Protein AF-A0A358PK19-F1 (afdb_monomer_lite)

Foldseek 3Di:
DVVQVVVQVVCVVVPHHDDDDDFDDDPPDCPGRLNVVLQVLPDPDDDDDDDDDPDPQCCLCQPCPRVNVSVNQDCVVQVQLVVLNVQCVPDPDDVSNVVSVVSNVVSCVVVVSDDDDDDDDDDDDDDPQKPPQPDADPPCSCVPVVRIDGDD

Radius of gyration: 19.86 Å; chains: 1; bounding box: 40×45×53 Å

pLDDT: mean 88.22, std 8.41, range [59.69, 97.88]

Sequence (152 aa):
SEAAGMIAEQLAAIGITVNVVTAAHSYGSADSEYMTALAAGDWDLALCGFNLAQSNDLEPYLGVNGKNNFGHYNAGLYSGVSAALNKMNAAADEESLRNAAYELQTAFADELPFIVLYFRLNSVVYSAKLQEIGTMREPALLRNIKNWYFIK

Structure (mmCIF, N/CA/C/O backbone):
data_AF-A0A358PK19-F1
#
_entry.id   AF-A0A358PK19-F1
#
loop_
_atom_site.group_PDB
_atom_site.id
_atom_site.type_symbol
_atom_site.label_atom_id
_atom_site.label_alt_id
_atom_site.label_comp_id
_atom_site.label_asym_id
_atom_site.label_entity_id
_atom_site.label_seq_id
_atom_site.pdbx_PDB_ins_code
_atom_site.Cartn_x
_atom_site.Cartn_y
_atom_site.Cartn_z
_atom_site.occupancy
_atom_site.B_iso_or_equiv
_atom_site.auth_seq_id
_atom_site.auth_comp_id
_atom_site.auth_asym_id
_atom_site.auth_atom_id
_atom_site.pdbx_PDB_model_num
ATOM 1 N N . SER A 1 1 ? -2.753 -17.007 4.997 1.00 62.28 1 SER A N 1
ATOM 2 C CA . SER A 1 1 ? -3.386 -17.663 6.157 1.00 62.28 1 SER A CA 1
ATOM 3 C C . SER A 1 1 ? -2.458 -17.692 7.365 1.00 62.28 1 SER A C 1
ATOM 5 O O . SER A 1 1 ? -2.942 -17.449 8.454 1.00 62.28 1 SER A O 1
ATOM 7 N N . GLU A 1 2 ? -1.145 -17.883 7.200 1.00 83.75 2 GLU A N 1
ATOM 8 C CA . GLU A 1 2 ? -0.179 -17.886 8.318 1.00 83.75 2 GLU A CA 1
ATOM 9 C C . GLU A 1 2 ? 0.011 -16.511 8.993 1.00 83.75 2 GLU A C 1
ATOM 11 O O . GLU A 1 2 ? -0.190 -16.385 10.196 1.00 83.75 2 GLU A O 1
ATOM 16 N N . ALA A 1 3 ? 0.280 -15.448 8.222 1.00 89.81 3 ALA A N 1
ATOM 17 C CA . ALA A 1 3 ? 0.484 -14.103 8.782 1.00 89.81 3 ALA A CA 1
ATOM 18 C C . ALA A 1 3 ? -0.731 -13.564 9.566 1.00 89.81 3 ALA A C 1
ATOM 20 O O . ALA A 1 3 ? -0.561 -12.922 10.596 1.00 89.81 3 ALA A O 1
ATOM 21 N N . ALA A 1 4 ? -1.956 -13.849 9.103 1.00 93.38 4 ALA A N 1
ATOM 22 C CA . ALA A 1 4 ? -3.182 -13.453 9.804 1.00 93.38 4 ALA A CA 1
ATOM 23 C C . ALA A 1 4 ? -3.306 -14.139 11.173 1.00 93.38 4 ALA A C 1
ATOM 25 O O . ALA A 1 4 ? -3.691 -13.494 12.143 1.00 93.38 4 ALA A O 1
ATOM 26 N N . GLY A 1 5 ? -2.937 -15.424 11.256 1.00 94.69 5 GLY A N 1
ATOM 27 C CA . GLY A 1 5 ? -2.905 -16.167 12.515 1.00 94.69 5 GLY A CA 1
ATOM 28 C C . GLY A 1 5 ? -1.880 -15.596 13.494 1.00 94.69 5 GLY A C 1
ATOM 29 O O . GLY A 1 5 ? -2.225 -15.313 14.634 1.00 94.69 5 GLY A O 1
ATOM 30 N N . MET A 1 6 ? -0.657 -15.318 13.028 1.00 95.25 6 MET A N 1
ATOM 31 C CA . MET A 1 6 ? 0.385 -14.709 13.868 1.00 95.25 6 MET A CA 1
ATOM 32 C C . MET A 1 6 ? -0.030 -13.336 14.416 1.00 95.25 6 MET A C 1
ATOM 34 O O . MET A 1 6 ? 0.202 -13.037 15.584 1.00 95.25 6 MET A O 1
ATOM 38 N N . ILE A 1 7 ? -0.659 -12.499 13.585 1.00 95.75 7 ILE A N 1
ATOM 39 C CA . ILE A 1 7 ? -1.169 -11.190 14.017 1.00 95.75 7 ILE A CA 1
ATOM 40 C C . ILE A 1 7 ? -2.283 -11.366 15.056 1.00 95.75 7 ILE A C 1
ATOM 42 O O . ILE A 1 7 ? -2.279 -10.674 16.071 1.00 95.75 7 ILE A O 1
ATOM 46 N N . ALA A 1 8 ? -3.205 -12.310 14.844 1.00 96.62 8 ALA A N 1
ATOM 47 C CA . ALA A 1 8 ? -4.266 -12.608 15.802 1.00 96.62 8 ALA A CA 1
ATOM 48 C C . ALA A 1 8 ? -3.710 -13.064 17.163 1.00 96.62 8 ALA A C 1
ATOM 50 O O . ALA A 1 8 ? -4.183 -12.599 18.196 1.00 96.62 8 ALA A O 1
ATOM 51 N N . GLU A 1 9 ? -2.674 -13.907 17.181 1.00 96.56 9 GLU A N 1
ATOM 52 C CA . GLU A 1 9 ? -1.998 -14.338 18.414 1.00 96.56 9 GLU A CA 1
ATOM 53 C C . GLU A 1 9 ? -1.327 -13.170 19.153 1.00 96.56 9 GLU A C 1
ATOM 55 O O . GLU A 1 9 ? -1.461 -13.042 20.371 1.00 96.56 9 GLU A O 1
ATOM 60 N N . GLN A 1 10 ? -0.640 -12.286 18.425 1.00 96.62 10 GLN A N 1
ATOM 61 C CA . GLN A 1 10 ? 0.005 -11.104 19.005 1.00 96.62 10 GLN A CA 1
ATOM 62 C C . GLN A 1 10 ? -1.014 -10.116 19.584 1.00 96.62 10 GLN A C 1
ATOM 64 O O . GLN A 1 10 ? -0.802 -9.575 20.669 1.00 96.62 10 GLN A O 1
ATOM 69 N N . LEU A 1 11 ? -2.135 -9.905 18.892 1.00 97.19 11 LEU A N 1
ATOM 70 C CA . LEU A 1 11 ? -3.233 -9.065 19.372 1.00 97.19 11 LEU A CA 1
ATOM 71 C C . LEU A 1 11 ? -3.925 -9.692 20.592 1.00 97.19 11 LEU A C 1
ATOM 73 O O . LEU A 1 11 ? -4.204 -8.996 21.571 1.00 97.19 11 LEU A O 1
ATOM 77 N N . ALA A 1 12 ? -4.108 -11.013 20.602 1.00 97.50 12 ALA A N 1
ATOM 78 C CA . ALA A 1 12 ? -4.659 -11.726 21.751 1.00 97.50 12 ALA A CA 1
ATOM 79 C C . ALA A 1 12 ? -3.775 -11.581 23.000 1.00 97.50 12 ALA A C 1
ATOM 81 O O . ALA A 1 12 ? -4.298 -11.409 24.101 1.00 97.50 12 ALA A O 1
ATOM 82 N N . ALA A 1 13 ? -2.446 -11.563 22.840 1.00 97.81 13 ALA A N 1
ATOM 83 C CA . ALA A 1 13 ? -1.504 -11.370 23.944 1.00 97.81 13 ALA A CA 1
ATOM 84 C C . ALA A 1 13 ? -1.646 -10.006 24.6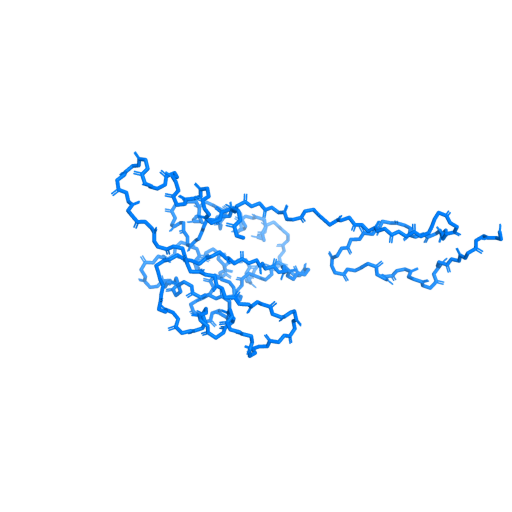50 1.00 97.81 13 ALA A C 1
ATOM 86 O O . ALA A 1 13 ? -1.260 -9.882 25.812 1.00 97.81 13 ALA A O 1
ATOM 87 N N . ILE A 1 14 ? -2.226 -9.004 23.981 1.00 97.69 14 ILE A N 1
ATOM 88 C CA . ILE A 1 14 ? -2.533 -7.683 24.555 1.00 97.69 14 ILE A CA 1
ATOM 89 C C . ILE A 1 14 ? -4.030 -7.490 24.852 1.00 97.69 14 ILE A C 1
ATOM 91 O O . ILE A 1 14 ? -4.467 -6.378 25.138 1.00 97.69 14 ILE A O 1
ATOM 95 N N . GLY A 1 15 ? -4.820 -8.568 24.816 1.00 97.62 15 GLY A N 1
ATOM 96 C CA . GLY A 1 15 ? -6.238 -8.562 25.182 1.00 97.62 15 GLY A CA 1
ATOM 97 C C . GLY A 1 15 ? -7.210 -8.231 24.046 1.00 97.62 15 GLY A C 1
ATOM 98 O O . GLY A 1 15 ? -8.389 -8.009 24.315 1.00 97.62 15 GLY A O 1
ATOM 99 N N . ILE A 1 16 ? -6.760 -8.215 22.789 1.00 97.88 16 ILE A N 1
ATOM 100 C CA . ILE A 1 16 ? -7.613 -7.974 21.618 1.00 97.88 16 ILE A CA 1
ATOM 101 C C . ILE A 1 16 ? -7.979 -9.317 20.979 1.00 97.88 16 ILE A C 1
ATOM 103 O O . ILE A 1 16 ? -7.122 -10.039 20.479 1.00 97.88 16 ILE A O 1
ATOM 107 N N . THR A 1 17 ? -9.268 -9.660 20.984 1.00 96.38 17 THR A N 1
ATOM 108 C CA . THR A 1 17 ? -9.757 -10.894 20.349 1.00 96.38 17 THR A CA 1
ATOM 109 C C . THR A 1 17 ? -9.968 -10.666 18.856 1.00 96.38 17 THR A C 1
ATOM 111 O O . THR A 1 17 ? -10.675 -9.739 18.474 1.00 96.38 17 THR A O 1
ATOM 114 N N . VAL A 1 18 ? -9.392 -11.529 18.017 1.00 96.31 18 VAL A N 1
ATOM 115 C CA . VAL A 1 18 ? -9.472 -11.427 16.553 1.00 96.31 18 VAL A CA 1
ATOM 116 C C . VAL A 1 18 ? -10.126 -12.678 15.980 1.00 96.31 18 VAL A C 1
ATOM 118 O O . VAL A 1 18 ? -9.694 -13.795 16.262 1.00 96.31 18 VAL A O 1
ATOM 121 N N . ASN A 1 19 ? -11.142 -12.493 15.137 1.00 95.56 19 ASN A N 1
ATOM 122 C CA . ASN A 1 19 ? -11.723 -13.565 14.334 1.00 95.56 19 ASN A CA 1
ATOM 123 C C . ASN A 1 19 ? -11.108 -13.548 12.928 1.00 95.56 19 ASN A C 1
ATOM 125 O O . ASN A 1 19 ? -11.302 -12.596 12.175 1.00 95.56 19 ASN A O 1
ATOM 129 N N . VAL A 1 20 ? -10.364 -14.594 12.567 1.00 95.25 20 VAL A N 1
ATOM 130 C CA . VAL A 1 20 ? -9.712 -14.678 11.254 1.00 95.25 20 VAL A CA 1
ATOM 131 C C . VAL A 1 20 ? -10.672 -15.282 10.235 1.00 95.25 20 VAL A C 1
ATOM 133 O O . VAL A 1 20 ? -11.015 -16.459 10.315 1.00 95.25 20 VAL A O 1
ATOM 136 N N . VAL A 1 21 ? -11.044 -14.489 9.231 1.00 94.19 21 VAL A N 1
ATOM 137 C CA . VAL A 1 21 ? -11.830 -14.938 8.077 1.00 94.19 21 VAL A CA 1
ATOM 138 C C . VAL A 1 21 ? -10.915 -15.065 6.862 1.00 94.19 21 VAL A C 1
ATOM 140 O O . VAL A 1 21 ? -10.111 -14.178 6.572 1.00 94.19 21 VAL A O 1
ATOM 143 N N . THR A 1 22 ? -11.020 -16.181 6.144 1.00 93.00 22 THR A N 1
ATOM 144 C CA . THR A 1 22 ? -10.314 -16.402 4.879 1.00 93.00 22 THR A CA 1
ATOM 145 C C . THR A 1 22 ? -11.311 -16.418 3.727 1.00 93.00 22 THR A C 1
ATOM 147 O O . THR A 1 22 ? -12.391 -16.986 3.838 1.00 93.00 22 THR A O 1
ATOM 150 N N . ALA A 1 23 ? -10.935 -15.796 2.613 1.00 91.50 23 ALA A N 1
ATOM 151 C CA . ALA A 1 23 ? -11.727 -15.759 1.388 1.00 91.50 23 ALA A CA 1
ATOM 152 C C . ALA A 1 23 ? -10.828 -16.093 0.197 1.00 91.50 23 ALA A C 1
ATOM 154 O O . ALA A 1 23 ? -9.641 -15.736 0.191 1.00 91.50 23 ALA A O 1
ATOM 155 N N . ALA A 1 24 ? -11.362 -16.792 -0.804 1.00 89.25 24 ALA A N 1
ATOM 156 C CA . ALA A 1 24 ? -10.579 -17.156 -1.974 1.00 89.25 24 ALA A CA 1
ATOM 157 C C . ALA A 1 24 ? -10.240 -15.912 -2.812 1.00 89.25 24 ALA A C 1
ATOM 159 O O . ALA A 1 24 ? -11.104 -15.095 -3.136 1.00 89.25 24 ALA A O 1
ATOM 160 N N . HIS A 1 25 ? -8.971 -15.786 -3.206 1.00 84.88 25 HIS A N 1
ATOM 161 C CA . HIS A 1 25 ? -8.528 -14.753 -4.137 1.00 84.88 25 HIS A CA 1
ATOM 162 C C . HIS A 1 25 ? -8.115 -15.382 -5.467 1.00 84.88 25 HIS A C 1
ATOM 164 O O . HIS A 1 25 ? -7.306 -16.309 -5.500 1.00 84.88 25 HIS A O 1
ATOM 170 N N . SER A 1 26 ? -8.655 -14.854 -6.564 1.00 81.94 26 SER A N 1
ATOM 171 C CA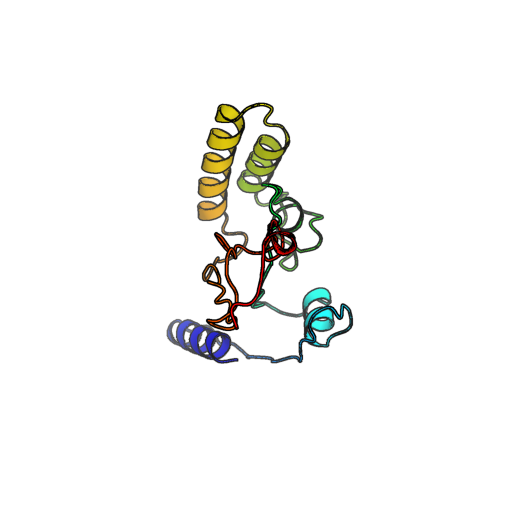 . SER A 1 26 ? -8.261 -15.223 -7.924 1.00 81.94 26 SER A CA 1
ATOM 172 C C . SER A 1 26 ? -7.567 -14.039 -8.580 1.00 81.94 26 SER A C 1
ATOM 174 O O . SER A 1 26 ? -8.155 -12.965 -8.711 1.00 81.94 26 SER A O 1
ATOM 176 N N . TYR A 1 27 ? -6.316 -14.241 -8.998 1.00 70.38 27 TYR A N 1
ATOM 177 C CA . TYR A 1 27 ? -5.519 -13.198 -9.639 1.00 70.38 27 TYR A CA 1
ATOM 178 C C . TYR A 1 27 ? -6.234 -12.641 -10.876 1.00 70.38 27 TYR A C 1
ATOM 180 O O . TYR A 1 27 ? -6.655 -13.394 -11.750 1.00 70.38 27 TYR A O 1
ATOM 188 N N . GLY A 1 28 ? -6.355 -11.314 -10.949 1.00 69.25 28 GLY A N 1
ATOM 189 C CA . GLY A 1 28 ? -6.982 -10.620 -12.078 1.00 69.25 28 GLY A CA 1
ATOM 190 C C . GLY A 1 28 ? -8.514 -10.672 -12.114 1.00 69.25 28 GLY A C 1
ATOM 191 O O . GLY A 1 28 ? -9.094 -10.121 -13.044 1.00 69.25 28 GLY A O 1
ATOM 192 N N . SER A 1 29 ? -9.172 -11.284 -11.122 1.00 75.69 29 SER A N 1
ATOM 193 C CA . SER A 1 29 ? -10.633 -11.295 -11.018 1.00 75.69 29 SER A CA 1
ATOM 194 C C . SER A 1 29 ? -11.120 -10.297 -9.968 1.00 75.69 29 SER A C 1
ATOM 196 O O . SER A 1 29 ? -10.890 -10.475 -8.766 1.00 75.69 29 SER A O 1
ATOM 198 N N . ALA A 1 30 ? -11.820 -9.258 -10.430 1.00 73.31 30 ALA A N 1
ATOM 199 C CA . ALA A 1 30 ? -12.494 -8.290 -9.564 1.00 73.31 30 ALA A CA 1
ATOM 200 C C . ALA A 1 30 ? -13.636 -8.927 -8.748 1.00 73.31 30 ALA A C 1
ATOM 202 O O . ALA A 1 30 ? -13.961 -8.429 -7.676 1.00 73.31 30 ALA A O 1
ATOM 203 N N . ASP A 1 31 ? -14.161 -10.066 -9.207 1.00 81.94 31 ASP A N 1
ATOM 204 C CA . ASP A 1 31 ? -15.303 -10.766 -8.609 1.00 81.94 31 ASP A CA 1
ATOM 205 C C . ASP A 1 31 ? -14.878 -11.952 -7.722 1.00 81.94 31 ASP A C 1
ATOM 207 O O . ASP A 1 31 ? -15.665 -12.858 -7.452 1.00 81.94 31 ASP A O 1
ATOM 211 N N . SER A 1 32 ? -13.608 -12.010 -7.298 1.00 90.69 32 SER A N 1
ATOM 212 C CA . SER A 1 32 ? -13.188 -13.023 -6.319 1.00 90.69 32 SER A CA 1
ATOM 213 C C . SER A 1 32 ? -13.782 -12.738 -4.938 1.00 90.69 32 SER A C 1
ATOM 215 O O . SER A 1 32 ? -13.901 -11.577 -4.554 1.00 90.69 32 SER A O 1
ATOM 217 N N . GLU A 1 33 ? -14.082 -13.788 -4.166 1.00 92.06 33 GLU A N 1
ATOM 218 C CA . GLU A 1 33 ? -14.669 -13.681 -2.818 1.00 92.06 33 GLU A CA 1
ATOM 219 C C . GLU A 1 33 ? -13.912 -12.685 -1.932 1.00 92.06 33 GLU A C 1
ATOM 221 O O . GLU A 1 33 ? -14.518 -11.859 -1.253 1.00 92.06 33 GLU A O 1
ATOM 226 N N . TYR A 1 34 ? -12.576 -12.723 -1.987 1.00 92.62 34 TYR A N 1
ATOM 227 C CA . TYR A 1 34 ? -11.720 -11.781 -1.274 1.00 92.62 34 TYR A CA 1
ATOM 228 C C . TYR A 1 34 ? -11.945 -10.327 -1.709 1.00 92.62 34 TYR A C 1
ATOM 230 O O . TYR A 1 34 ? -12.071 -9.456 -0.855 1.00 92.62 34 TYR A O 1
ATOM 238 N N . MET A 1 35 ? -12.009 -10.052 -3.016 1.00 92.19 35 MET A N 1
ATOM 239 C CA . MET A 1 35 ? -12.214 -8.687 -3.516 1.00 92.19 35 MET A CA 1
ATOM 240 C C . MET A 1 35 ? -13.621 -8.176 -3.195 1.00 92.19 35 MET A C 1
ATOM 242 O O . MET A 1 35 ? -13.771 -7.009 -2.839 1.00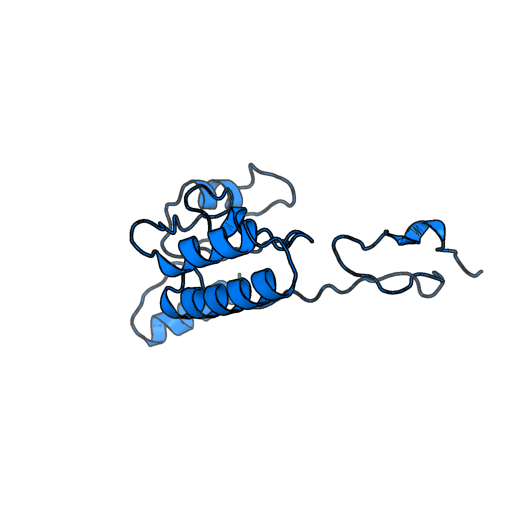 92.19 35 MET A O 1
ATOM 246 N N . THR A 1 36 ? -14.634 -9.045 -3.251 1.00 92.19 36 THR A N 1
ATOM 247 C CA . THR A 1 36 ? -16.003 -8.718 -2.834 1.00 92.19 36 THR A CA 1
ATOM 248 C C . THR A 1 36 ? -16.070 -8.382 -1.344 1.00 92.19 36 THR A C 1
ATOM 250 O O . THR A 1 36 ? -16.633 -7.352 -0.985 1.00 92.19 36 THR A O 1
ATOM 253 N N . ALA A 1 37 ? -15.461 -9.199 -0.476 1.00 93.00 37 ALA A N 1
ATOM 254 C CA . ALA A 1 37 ? -15.417 -8.943 0.965 1.00 93.00 37 ALA A CA 1
ATOM 255 C C . ALA A 1 37 ? -14.636 -7.663 1.302 1.00 93.00 37 ALA A C 1
ATOM 257 O O . ALA A 1 37 ? -15.069 -6.865 2.132 1.00 93.00 37 ALA A O 1
ATOM 258 N N . LEU A 1 38 ? -13.512 -7.433 0.616 1.00 93.06 38 LEU A N 1
ATOM 259 C CA . LEU A 1 38 ? -12.701 -6.233 0.789 1.00 93.06 38 LEU A CA 1
ATOM 260 C C . LEU A 1 38 ? -13.488 -4.967 0.421 1.00 93.06 38 LEU A C 1
ATOM 262 O O . LEU A 1 38 ? -13.486 -4.015 1.194 1.00 93.06 38 LEU A O 1
ATOM 266 N N . ALA A 1 39 ? -14.195 -4.981 -0.714 1.00 90.44 39 ALA A N 1
ATOM 267 C CA . ALA A 1 39 ? -15.017 -3.863 -1.176 1.00 90.44 39 ALA A CA 1
ATOM 268 C C . ALA A 1 39 ? -16.271 -3.622 -0.319 1.00 90.44 39 ALA A C 1
ATOM 270 O O . ALA A 1 39 ? -16.749 -2.493 -0.256 1.00 90.44 39 ALA A O 1
ATOM 271 N N . ALA A 1 40 ? -16.807 -4.662 0.328 1.00 92.19 40 ALA A N 1
ATOM 272 C CA . ALA A 1 40 ? -17.956 -4.535 1.221 1.00 92.19 40 ALA A CA 1
ATOM 273 C C . ALA A 1 40 ? -17.627 -3.763 2.511 1.00 92.19 40 ALA A C 1
ATOM 275 O O . ALA A 1 40 ? -18.517 -3.128 3.070 1.00 92.19 40 ALA A O 1
ATOM 276 N N . GLY A 1 41 ? -16.371 -3.811 2.973 1.00 92.19 41 GLY A N 1
ATOM 277 C CA . GLY A 1 41 ? -15.916 -3.051 4.144 1.00 92.19 41 GLY A CA 1
ATOM 278 C C . GLY A 1 41 ? -16.403 -3.583 5.498 1.00 92.19 41 GLY A C 1
ATOM 279 O O . GLY A 1 41 ? -16.229 -2.906 6.505 1.00 92.19 41 GLY A O 1
ATOM 280 N N . ASP A 1 42 ? -17.013 -4.772 5.546 1.00 93.69 42 ASP A N 1
ATOM 281 C CA . ASP A 1 42 ? -17.507 -5.400 6.784 1.00 93.69 42 ASP A CA 1
ATOM 282 C C . ASP A 1 42 ? -16.374 -6.139 7.526 1.00 93.69 42 ASP A C 1
ATOM 284 O O . ASP A 1 42 ? -16.354 -7.367 7.634 1.00 93.69 42 ASP A O 1
ATOM 288 N N . TRP A 1 43 ? -15.347 -5.387 7.930 1.00 94.44 43 TRP A N 1
ATOM 289 C CA . TRP A 1 43 ? -14.153 -5.883 8.616 1.00 94.44 43 TRP A CA 1
ATOM 290 C C . TRP A 1 43 ? -13.445 -4.760 9.386 1.00 94.44 43 TRP A C 1
ATOM 292 O O . TRP A 1 43 ? -13.468 -3.604 8.976 1.00 94.44 43 TRP A O 1
ATOM 302 N N . ASP A 1 44 ? -12.745 -5.113 10.469 1.00 94.06 44 ASP A N 1
ATOM 303 C CA . ASP A 1 44 ? -11.906 -4.164 11.223 1.00 94.06 44 ASP A CA 1
ATOM 304 C C . ASP A 1 44 ? -10.460 -4.118 10.702 1.00 94.06 44 ASP A C 1
ATOM 306 O O . ASP A 1 44 ? -9.808 -3.076 10.710 1.00 94.06 44 ASP A O 1
ATOM 310 N N . LEU A 1 45 ? -9.942 -5.264 10.238 1.00 94.06 45 LEU A N 1
ATOM 311 C CA . LEU A 1 45 ? -8.591 -5.410 9.695 1.00 94.06 45 LEU A CA 1
ATOM 312 C C . LEU A 1 45 ? -8.605 -6.228 8.401 1.00 94.06 45 LEU A C 1
ATOM 314 O O . LEU A 1 45 ? -9.155 -7.328 8.356 1.00 94.06 45 LEU A O 1
ATOM 318 N N . ALA A 1 46 ? -7.903 -5.735 7.379 1.00 94.50 46 ALA A N 1
ATOM 319 C CA . ALA A 1 46 ? -7.686 -6.448 6.125 1.00 94.50 46 ALA A CA 1
ATOM 320 C C . ALA A 1 46 ? -6.192 -6.558 5.800 1.00 94.50 46 ALA A C 1
ATOM 322 O O . ALA A 1 46 ? -5.457 -5.570 5.784 1.00 94.50 46 ALA A O 1
ATOM 323 N N . LEU A 1 47 ? -5.739 -7.772 5.476 1.00 93.44 47 LEU A N 1
ATOM 324 C CA . LEU A 1 47 ? -4.408 -7.981 4.911 1.00 93.44 47 LEU A CA 1
ATOM 325 C C . LEU A 1 47 ? -4.465 -7.798 3.399 1.00 93.44 47 LEU A C 1
ATOM 327 O O . LEU A 1 47 ? -5.015 -8.644 2.694 1.00 93.44 47 LEU A O 1
ATOM 331 N N . CYS A 1 48 ? -3.861 -6.715 2.917 1.00 91.19 48 CYS A N 1
ATOM 332 C CA . CYS A 1 48 ? -3.827 -6.353 1.504 1.00 91.19 48 CYS A CA 1
ATOM 333 C C . CYS A 1 48 ? -2.406 -6.435 0.937 1.00 91.19 48 CYS A C 1
ATOM 335 O O . CYS A 1 48 ? -1.416 -6.210 1.635 1.00 91.19 48 CYS A O 1
ATOM 337 N N . GLY A 1 49 ? -2.301 -6.751 -0.353 1.00 89.00 49 GLY A N 1
ATOM 338 C CA . GLY A 1 49 ? -1.050 -6.697 -1.102 1.00 89.00 49 GLY A CA 1
ATOM 339 C C . GLY A 1 49 ? -1.240 -5.879 -2.369 1.00 89.00 49 GLY A C 1
ATOM 340 O O . GLY A 1 49 ? -2.181 -6.121 -3.120 1.00 89.00 49 GLY A O 1
ATOM 341 N N . PHE A 1 50 ? -0.332 -4.939 -2.621 1.00 86.50 50 PHE A N 1
ATOM 342 C CA . PHE A 1 50 ? -0.426 -4.031 -3.757 1.00 86.50 50 PHE A CA 1
ATOM 343 C C . PHE A 1 50 ? 0.815 -4.110 -4.636 1.00 86.50 50 PHE A C 1
ATOM 345 O O . PHE A 1 50 ? 1.942 -4.122 -4.144 1.00 86.50 50 PHE A O 1
ATOM 352 N N . ASN A 1 51 ? 0.594 -4.096 -5.949 1.00 83.62 51 ASN A N 1
ATOM 353 C CA . ASN A 1 51 ? 1.641 -3.768 -6.905 1.00 83.62 51 ASN A CA 1
ATOM 354 C C . ASN A 1 51 ? 1.642 -2.253 -7.084 1.00 83.62 51 ASN A C 1
ATOM 356 O O . ASN A 1 51 ? 0.655 -1.693 -7.564 1.00 83.62 51 ASN A O 1
ATOM 360 N N . LEU A 1 52 ? 2.728 -1.604 -6.669 1.00 84.19 52 LEU A N 1
ATOM 361 C CA . LEU A 1 52 ? 2.902 -0.169 -6.857 1.00 84.19 52 LEU A CA 1
ATOM 362 C C . LEU A 1 52 ? 3.248 0.135 -8.316 1.00 84.19 52 LEU A C 1
ATOM 364 O O . LEU A 1 52 ? 3.960 -0.630 -8.976 1.00 84.19 52 LEU A O 1
ATOM 368 N N . ALA A 1 53 ? 2.736 1.257 -8.815 1.00 80.94 53 ALA A N 1
ATOM 369 C CA . ALA A 1 53 ? 3.102 1.751 -10.132 1.00 80.94 53 ALA A CA 1
ATOM 370 C C . ALA A 1 53 ? 4.589 2.144 -10.174 1.00 80.94 53 ALA A C 1
ATOM 372 O O . ALA A 1 53 ? 5.226 2.381 -9.150 1.00 80.94 53 ALA A O 1
ATOM 373 N N . GLN A 1 54 ? 5.156 2.223 -11.382 1.00 77.50 54 GLN A N 1
ATOM 374 C CA . GLN A 1 54 ? 6.502 2.778 -11.556 1.00 77.50 54 GLN A CA 1
ATOM 375 C C . GLN A 1 54 ? 6.526 4.300 -11.327 1.00 77.50 54 GLN A C 1
ATOM 377 O O . GLN A 1 54 ? 7.582 4.856 -11.029 1.00 77.50 54 GLN A O 1
ATOM 382 N N . SER A 1 55 ? 5.381 4.971 -11.484 1.00 81.88 55 SER A N 1
ATOM 383 C CA . SER A 1 55 ? 5.211 6.363 -11.079 1.00 81.88 55 SER A CA 1
ATOM 384 C C . SER A 1 55 ? 5.242 6.481 -9.555 1.00 81.88 55 SER A C 1
ATOM 386 O O . SER A 1 55 ? 4.785 5.589 -8.847 1.00 81.88 55 SER A O 1
ATOM 388 N N . ASN A 1 56 ? 5.704 7.626 -9.051 1.00 82.50 56 ASN A N 1
ATOM 389 C CA . ASN A 1 56 ? 5.603 7.974 -7.627 1.00 82.50 56 ASN A CA 1
ATOM 390 C C . ASN A 1 56 ? 4.178 8.420 -7.230 1.00 82.50 56 ASN A C 1
ATOM 392 O O . ASN A 1 56 ? 4.012 9.153 -6.262 1.00 82.50 56 ASN A O 1
ATOM 396 N N . ASP A 1 57 ? 3.164 8.019 -8.001 1.00 87.50 57 ASP A N 1
ATOM 397 C CA . ASP A 1 57 ? 1.770 8.373 -7.754 1.00 87.50 57 ASP A CA 1
ATOM 398 C C . ASP A 1 57 ? 1.179 7.424 -6.707 1.00 87.50 57 ASP A C 1
ATOM 400 O O . ASP A 1 57 ? 0.996 6.226 -6.953 1.00 87.50 57 ASP A O 1
ATOM 404 N N . LEU A 1 58 ? 0.914 7.976 -5.526 1.00 91.12 58 LEU A N 1
ATOM 405 C CA . LEU A 1 58 ? 0.356 7.262 -4.380 1.00 91.12 58 LEU A CA 1
ATOM 406 C C . LEU A 1 58 ? -1.120 7.614 -4.127 1.00 91.12 58 LEU A C 1
ATOM 408 O O . LEU A 1 58 ? -1.729 7.044 -3.217 1.00 91.12 58 LEU A O 1
ATOM 412 N N . GLU A 1 59 ? -1.721 8.475 -4.957 1.00 90.44 59 GLU A N 1
ATOM 413 C CA . GLU A 1 59 ? -3.131 8.878 -4.874 1.00 90.44 59 GLU A CA 1
ATOM 414 C C . GLU A 1 59 ? -4.099 7.688 -4.813 1.00 90.44 59 GLU A C 1
ATOM 416 O O . GLU A 1 59 ? -5.011 7.711 -3.983 1.00 90.44 59 GLU A O 1
ATOM 421 N N . PRO A 1 60 ? -3.905 6.590 -5.578 1.00 92.00 60 PRO A N 1
ATOM 422 C CA . PRO A 1 60 ? -4.809 5.448 -5.508 1.00 92.00 60 PRO A CA 1
ATOM 423 C C . PRO A 1 60 ? -4.936 4.817 -4.118 1.00 92.00 60 PRO A C 1
ATOM 425 O O . PRO A 1 60 ? -5.937 4.150 -3.874 1.00 92.00 60 PRO A O 1
ATOM 428 N N . TYR A 1 61 ? -3.936 4.977 -3.248 1.00 90.88 61 TYR A N 1
ATOM 429 C CA . TYR A 1 61 ? -3.857 4.319 -1.941 1.00 90.88 61 TYR A CA 1
ATOM 430 C C . TYR A 1 61 ? -4.117 5.279 -0.779 1.00 90.88 61 TYR A C 1
ATOM 432 O O . TYR A 1 61 ? -4.703 4.870 0.217 1.00 90.88 61 TYR A O 1
ATOM 440 N N . LEU A 1 62 ? -3.657 6.528 -0.900 1.00 89.81 62 LEU A N 1
ATOM 441 C CA . LEU A 1 62 ? -3.677 7.520 0.181 1.00 89.81 62 LEU A CA 1
ATOM 442 C C . LEU A 1 62 ? -4.708 8.634 -0.033 1.00 89.81 62 LEU A C 1
ATOM 444 O O . LEU A 1 62 ? -5.052 9.333 0.918 1.00 89.81 62 LEU A O 1
ATOM 448 N N . GLY A 1 63 ? -5.210 8.802 -1.258 1.00 88.44 63 GLY A N 1
ATOM 449 C CA . GLY A 1 63 ? -6.260 9.766 -1.558 1.00 88.44 63 GLY A CA 1
ATOM 450 C C . GLY A 1 63 ? -7.603 9.346 -0.957 1.00 88.44 63 GLY A C 1
ATOM 451 O O . GLY A 1 63 ? -7.944 8.161 -0.912 1.00 88.44 63 GLY A O 1
ATOM 452 N N . VAL A 1 64 ? -8.421 10.324 -0.555 1.00 84.69 64 VAL A N 1
ATOM 453 C CA . VAL A 1 64 ? -9.770 10.085 0.008 1.00 84.69 64 VAL A CA 1
ATOM 454 C C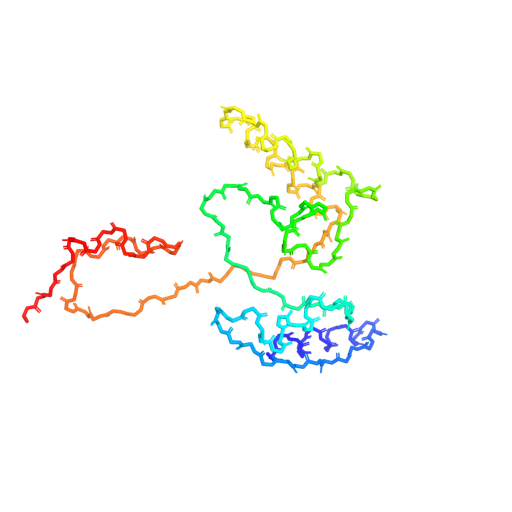 . VAL A 1 64 ? -10.640 9.258 -0.936 1.00 84.69 64 VAL A C 1
ATOM 456 O O . VAL A 1 64 ? -11.355 8.363 -0.502 1.00 84.69 64 VAL A O 1
ATOM 459 N N . ASN A 1 65 ? -10.536 9.533 -2.237 1.00 86.31 65 ASN A N 1
ATOM 460 C CA . ASN A 1 65 ? -11.252 8.814 -3.291 1.00 86.31 65 ASN A CA 1
ATOM 461 C C . ASN A 1 65 ? -10.346 7.809 -4.023 1.00 86.31 65 ASN A C 1
ATOM 463 O O . ASN A 1 65 ? -10.625 7.418 -5.158 1.00 86.31 65 ASN A O 1
ATOM 467 N N . GLY A 1 66 ? -9.227 7.426 -3.404 1.00 90.00 66 GLY A N 1
ATOM 468 C CA . GLY A 1 66 ? -8.295 6.456 -3.951 1.00 90.00 66 GLY A CA 1
ATOM 469 C C . GLY A 1 66 ? -8.969 5.096 -4.113 1.00 90.00 66 GLY A C 1
ATOM 470 O O . GLY A 1 66 ? -9.527 4.546 -3.169 1.00 90.00 66 GLY A O 1
ATOM 471 N N . LYS A 1 67 ? -8.898 4.517 -5.315 1.00 91.00 67 LYS A N 1
ATOM 472 C CA . LYS A 1 67 ? -9.541 3.225 -5.633 1.00 91.00 67 LYS A CA 1
ATOM 473 C C . LYS A 1 67 ? -9.066 2.037 -4.779 1.00 91.00 67 LYS A C 1
ATOM 475 O O . LYS A 1 67 ? -9.730 1.010 -4.764 1.00 91.00 67 LYS A O 1
ATOM 480 N N . ASN A 1 68 ? -7.904 2.158 -4.135 1.00 91.38 68 ASN A N 1
ATOM 481 C CA . ASN A 1 68 ? -7.312 1.156 -3.250 1.00 91.38 68 ASN A CA 1
ATOM 482 C C . ASN A 1 68 ? -7.334 1.599 -1.773 1.00 91.38 68 ASN A C 1
ATOM 484 O O . ASN A 1 68 ? -6.726 0.932 -0.936 1.00 91.38 68 ASN A O 1
ATOM 488 N N . ASN A 1 69 ? -8.011 2.704 -1.441 1.00 90.62 69 ASN A N 1
ATOM 489 C CA . ASN A 1 69 ? -8.216 3.167 -0.068 1.00 90.62 69 ASN A CA 1
ATOM 490 C C . ASN A 1 69 ? -9.359 2.377 0.600 1.00 90.62 69 ASN A C 1
ATOM 492 O O . ASN A 1 69 ? -10.414 2.914 0.933 1.00 90.62 69 ASN A O 1
ATOM 496 N N . PHE A 1 70 ? -9.160 1.066 0.755 1.00 91.19 70 PHE A N 1
ATOM 497 C CA . PHE A 1 70 ? -10.170 0.157 1.312 1.00 91.19 70 PHE A CA 1
ATOM 498 C C . PHE A 1 70 ? -10.448 0.397 2.799 1.00 91.19 70 PHE A C 1
ATOM 500 O O . PHE A 1 70 ? -11.542 0.116 3.264 1.00 91.19 70 PHE A O 1
ATOM 507 N N . GLY A 1 71 ? -9.474 0.935 3.539 1.00 88.44 71 GLY A N 1
ATOM 508 C CA . GLY A 1 71 ? -9.651 1.320 4.943 1.00 88.44 71 GLY A CA 1
ATOM 509 C C . GLY A 1 71 ? -10.394 2.643 5.132 1.00 88.44 71 GLY A C 1
ATOM 510 O O . GLY A 1 71 ? -10.533 3.093 6.265 1.00 88.44 71 GLY A O 1
ATOM 511 N N . HIS A 1 72 ? -10.833 3.284 4.041 1.00 86.19 72 HIS A N 1
ATOM 512 C CA . HIS A 1 72 ? -11.527 4.571 4.056 1.00 86.19 72 HIS A CA 1
ATOM 513 C C . HIS A 1 72 ? -10.795 5.647 4.865 1.00 86.19 72 HIS A C 1
ATOM 515 O O . HIS A 1 72 ? -11.418 6.473 5.538 1.00 86.19 72 HIS A O 1
ATOM 521 N N . TYR A 1 73 ? -9.462 5.657 4.787 1.00 85.25 73 TYR A N 1
ATOM 522 C CA . TYR A 1 73 ? -8.660 6.689 5.420 1.00 85.25 73 TYR A CA 1
ATOM 523 C C . TYR A 1 73 ? -9.099 8.057 4.882 1.00 85.25 73 TYR A C 1
ATOM 525 O O . TYR A 1 73 ? -9.061 8.318 3.676 1.00 85.25 73 TYR A O 1
ATOM 533 N N . ASN A 1 74 ? -9.585 8.907 5.784 1.00 76.06 74 ASN A N 1
ATOM 534 C CA . ASN A 1 74 ? -10.222 10.166 5.434 1.00 76.06 74 ASN A CA 1
ATOM 535 C C . ASN A 1 74 ? -9.322 11.347 5.808 1.00 76.06 74 ASN A C 1
ATOM 537 O O . ASN A 1 74 ? -9.172 11.691 6.982 1.00 76.06 74 ASN A O 1
ATOM 541 N N . ALA A 1 75 ? -8.816 12.027 4.782 1.00 59.69 75 ALA A N 1
ATOM 542 C CA . ALA A 1 75 ? -8.024 13.250 4.879 1.00 59.69 75 ALA A CA 1
ATOM 543 C C . ALA A 1 75 ? -8.662 14.379 5.707 1.00 59.69 75 ALA A C 1
ATOM 545 O O . ALA A 1 75 ? -7.970 15.264 6.204 1.00 59.69 75 ALA A O 1
ATOM 546 N N . GLY A 1 76 ? -9.994 14.392 5.826 1.00 62.47 76 GLY A N 1
ATOM 547 C CA . GLY A 1 76 ? -10.728 15.398 6.594 1.00 62.47 76 GLY A CA 1
ATOM 548 C C . GLY A 1 76 ? -10.512 15.298 8.107 1.00 62.47 76 GLY A C 1
ATOM 549 O O . GLY A 1 76 ? -10.717 16.286 8.806 1.00 62.47 76 GLY A O 1
ATOM 550 N N . LEU A 1 77 ? -10.081 14.133 8.606 1.00 60.66 77 LEU A N 1
ATOM 551 C CA . LEU A 1 77 ? -9.663 13.921 9.998 1.00 60.66 77 LEU A CA 1
ATOM 552 C C . LEU A 1 77 ? -8.134 13.984 10.168 1.00 60.66 77 LEU A C 1
ATOM 554 O O . LEU A 1 77 ? -7.665 14.281 11.264 1.00 60.66 77 LEU A O 1
ATOM 558 N N . TYR A 1 78 ? -7.378 13.751 9.088 1.00 64.88 78 TYR A N 1
ATOM 559 C CA . TYR A 1 78 ? -5.923 13.576 9.080 1.00 64.88 78 TYR A CA 1
ATOM 560 C C . TYR A 1 78 ? -5.313 14.289 7.860 1.00 64.88 78 TYR A C 1
ATOM 562 O O . TYR A 1 78 ? -5.356 13.798 6.731 1.00 64.88 78 TYR A O 1
ATOM 570 N N . SER A 1 79 ? -4.844 15.521 8.060 1.00 77.00 79 SER A N 1
ATOM 571 C CA . SER A 1 79 ? -4.522 16.442 6.963 1.00 77.00 79 SER A CA 1
ATOM 572 C C . SER A 1 79 ? -3.067 16.373 6.496 1.00 77.00 79 SER A C 1
ATOM 574 O O . SER A 1 79 ? -2.770 16.845 5.394 1.00 77.00 79 SER A O 1
ATOM 576 N N . GLY A 1 80 ? -2.165 15.776 7.281 1.00 88.56 80 GLY A N 1
ATOM 577 C CA . GLY A 1 80 ? -0.733 15.738 7.006 1.00 88.56 80 GLY A CA 1
ATOM 578 C C . GLY A 1 80 ? -0.402 14.918 5.765 1.00 88.56 80 GLY A C 1
ATOM 579 O O . GLY A 1 80 ? 0.226 15.435 4.837 1.00 88.56 80 GLY A O 1
ATOM 580 N N . VAL A 1 81 ? -0.880 13.670 5.700 1.00 90.81 81 VAL A N 1
ATOM 581 C CA . VAL A 1 81 ? -0.625 12.776 4.555 1.00 90.81 81 VAL A CA 1
ATOM 582 C C . VAL A 1 81 ? -1.180 13.378 3.269 1.00 90.81 81 VAL A C 1
ATOM 584 O O . VAL A 1 81 ? -0.493 13.409 2.251 1.00 90.81 81 VAL A O 1
ATOM 587 N N . SER A 1 82 ? -2.395 13.921 3.313 1.00 89.00 82 SER A N 1
ATOM 588 C CA . SER A 1 82 ? -3.039 14.483 2.120 1.00 89.00 82 SER A CA 1
ATOM 589 C C . SER A 1 82 ? -2.381 15.776 1.645 1.00 89.00 82 SER A C 1
ATOM 591 O O . SER A 1 82 ? -2.228 15.991 0.443 1.00 89.00 82 SER A O 1
ATOM 593 N N . ALA A 1 83 ? -1.938 16.635 2.566 1.00 90.19 83 ALA A N 1
ATOM 594 C CA . ALA A 1 83 ? -1.177 17.828 2.213 1.00 90.19 83 ALA A CA 1
ATOM 595 C C . ALA A 1 83 ? 0.167 17.466 1.563 1.00 90.19 83 ALA A C 1
ATOM 597 O O . ALA A 1 83 ? 0.519 18.036 0.528 1.00 90.19 83 ALA A O 1
ATOM 598 N N . ALA A 1 84 ? 0.895 16.501 2.129 1.00 92.75 84 ALA A N 1
ATOM 599 C CA . ALA A 1 84 ? 2.171 16.046 1.585 1.00 92.75 84 ALA A CA 1
ATOM 600 C C . ALA A 1 84 ? 2.009 15.345 0.225 1.00 92.75 84 ALA A C 1
ATOM 602 O O . ALA A 1 84 ? 2.793 15.586 -0.694 1.00 92.75 84 ALA A O 1
ATOM 603 N N . LEU A 1 85 ? 0.949 14.552 0.052 1.00 91.69 85 LEU A N 1
ATOM 604 C CA . LEU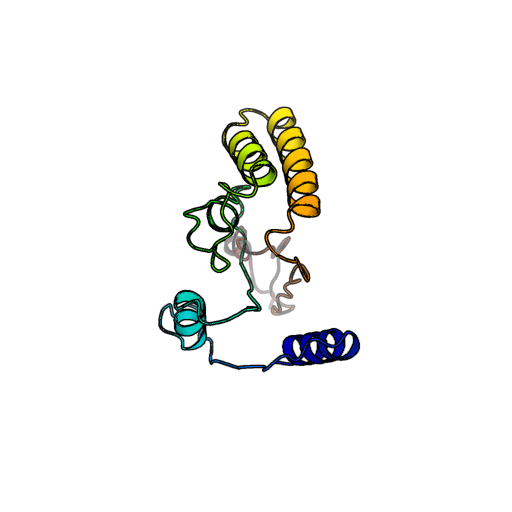 A 1 85 ? 0.614 13.906 -1.216 1.00 91.69 85 LEU A CA 1
ATOM 605 C C . LEU A 1 85 ? 0.315 14.931 -2.319 1.00 91.69 85 LEU A C 1
ATOM 607 O O . LEU A 1 85 ? 0.861 14.837 -3.418 1.00 91.69 85 LEU A O 1
ATOM 611 N N . ASN A 1 86 ? -0.459 15.974 -2.006 1.00 91.62 86 ASN A N 1
ATOM 612 C CA . ASN A 1 86 ? -0.705 17.081 -2.933 1.00 91.62 86 ASN A CA 1
ATOM 613 C C . ASN A 1 86 ? 0.592 17.799 -3.333 1.00 91.62 86 ASN A C 1
ATOM 615 O O . ASN A 1 86 ? 0.773 18.127 -4.505 1.00 91.62 86 ASN A O 1
ATOM 619 N N . LYS A 1 87 ? 1.517 18.013 -2.387 1.00 93.94 87 LYS A N 1
ATOM 620 C CA . LYS A 1 87 ? 2.839 18.589 -2.684 1.00 93.94 87 LYS A CA 1
ATOM 621 C C . LYS A 1 87 ? 3.660 17.689 -3.605 1.00 93.94 87 LYS A C 1
ATOM 623 O O . LYS A 1 87 ? 4.258 18.201 -4.546 1.00 93.94 87 LYS A O 1
ATOM 628 N N . MET A 1 88 ? 3.668 16.372 -3.377 1.00 94.06 88 MET A N 1
ATOM 629 C CA . MET A 1 88 ? 4.358 15.424 -4.260 1.00 94.06 88 MET A CA 1
ATOM 630 C C . MET A 1 88 ? 3.796 15.469 -5.682 1.00 94.06 88 MET A C 1
ATOM 632 O O . MET A 1 88 ? 4.565 15.544 -6.636 1.00 94.06 88 MET A O 1
ATOM 636 N N . ASN A 1 89 ? 2.469 15.486 -5.823 1.00 90.94 89 ASN A N 1
ATOM 637 C CA . ASN A 1 89 ? 1.799 15.533 -7.124 1.00 90.94 89 ASN A CA 1
ATOM 638 C C . ASN A 1 89 ? 2.009 16.870 -7.860 1.00 90.94 89 ASN A C 1
ATOM 640 O O . ASN A 1 89 ? 1.978 16.904 -9.088 1.00 90.94 89 ASN A O 1
ATOM 644 N N . ALA A 1 90 ? 2.233 17.964 -7.126 1.00 94.00 90 ALA A N 1
ATOM 645 C CA . ALA A 1 90 ? 2.488 19.294 -7.683 1.00 94.00 90 ALA A CA 1
ATOM 646 C C . ALA A 1 90 ? 3.980 19.606 -7.918 1.00 94.00 90 ALA A C 1
ATOM 648 O O . ALA A 1 90 ? 4.295 20.634 -8.521 1.00 94.00 90 ALA A O 1
ATOM 649 N N . ALA A 1 91 ? 4.901 18.769 -7.432 1.00 95.31 91 ALA A N 1
ATOM 650 C CA . ALA A 1 91 ? 6.333 19.016 -7.539 1.00 95.31 91 ALA A CA 1
ATOM 651 C C . ALA A 1 91 ? 6.797 19.018 -9.006 1.00 95.31 91 ALA A C 1
ATOM 653 O O . ALA A 1 91 ? 6.603 18.050 -9.740 1.00 95.31 91 ALA A O 1
ATOM 654 N N . ALA A 1 92 ? 7.444 20.109 -9.424 1.00 94.38 92 ALA A N 1
ATOM 655 C CA . ALA A 1 92 ? 7.926 20.289 -10.796 1.00 94.38 92 ALA A CA 1
ATOM 656 C C . ALA A 1 92 ? 9.381 19.825 -11.002 1.00 94.38 92 ALA A C 1
ATOM 658 O O . ALA A 1 92 ? 9.843 19.716 -12.138 1.00 94.38 92 ALA A O 1
ATOM 659 N N . ASP A 1 93 ? 10.102 19.569 -9.911 1.00 95.56 93 ASP A N 1
ATOM 660 C CA . ASP A 1 93 ? 11.523 19.240 -9.900 1.00 95.56 93 ASP A CA 1
ATOM 661 C C . ASP A 1 93 ? 11.856 18.195 -8.820 1.00 95.56 93 ASP A C 1
ATOM 663 O O . ASP A 1 93 ? 11.054 17.891 -7.931 1.00 95.56 93 ASP A O 1
ATOM 667 N N . GLU A 1 94 ? 13.053 17.617 -8.925 1.00 94.50 94 GLU A N 1
ATOM 668 C CA . GLU A 1 94 ? 13.507 16.528 -8.057 1.00 94.50 94 GLU A CA 1
ATOM 669 C C . GLU A 1 94 ? 13.660 16.948 -6.588 1.00 94.50 94 GLU A C 1
ATOM 671 O O . GLU A 1 94 ? 13.376 16.151 -5.692 1.00 94.50 94 GLU A O 1
ATOM 676 N N . GLU A 1 95 ? 14.106 18.176 -6.323 1.00 96.69 95 GLU A N 1
ATOM 677 C CA . GLU A 1 95 ? 14.318 18.672 -4.962 1.00 96.69 95 GLU A CA 1
ATOM 678 C C . GLU A 1 95 ? 12.976 18.847 -4.248 1.00 96.69 95 GLU A C 1
ATOM 680 O O . GLU A 1 95 ? 12.773 18.312 -3.155 1.00 96.69 95 GLU A O 1
ATOM 685 N N . SER A 1 96 ? 12.026 19.505 -4.912 1.00 95.94 96 SER A N 1
ATOM 686 C CA . SER A 1 96 ? 10.650 19.669 -4.449 1.00 95.94 96 SER A CA 1
ATOM 687 C C . SER A 1 96 ? 9.972 18.321 -4.199 1.00 95.94 96 SER A C 1
ATOM 689 O O . SER A 1 96 ? 9.353 18.125 -3.151 1.00 95.94 96 SER A O 1
ATOM 691 N N . LEU A 1 97 ? 10.134 17.358 -5.115 1.00 94.88 97 LEU A N 1
ATOM 692 C CA . LEU A 1 97 ? 9.563 16.017 -4.967 1.00 94.88 97 LEU A CA 1
ATOM 693 C C . LEU A 1 97 ? 10.167 15.277 -3.768 1.00 94.88 97 LEU A C 1
ATOM 695 O O . LEU A 1 97 ? 9.442 14.652 -2.996 1.00 94.88 97 LEU A O 1
ATOM 699 N N . ARG A 1 98 ? 11.489 15.356 -3.593 1.00 95.62 98 ARG A N 1
ATOM 700 C CA . ARG A 1 98 ? 12.208 14.723 -2.481 1.00 95.62 98 ARG A CA 1
ATOM 701 C C . ARG A 1 98 ? 11.775 15.293 -1.133 1.00 95.62 98 ARG A C 1
ATOM 703 O O . ARG A 1 98 ? 11.514 14.524 -0.212 1.00 95.62 98 ARG A O 1
ATOM 710 N N . ASN A 1 99 ? 11.663 16.615 -1.029 1.00 96.69 99 ASN A N 1
ATOM 711 C CA . ASN A 1 99 ? 11.219 17.280 0.194 1.00 96.69 99 ASN A CA 1
ATOM 712 C C . ASN A 1 99 ? 9.771 16.904 0.535 1.00 96.69 99 ASN A C 1
ATOM 714 O O . ASN A 1 99 ? 9.495 16.510 1.667 1.00 96.69 99 ASN A O 1
ATOM 718 N N . ALA A 1 100 ? 8.872 16.913 -0.453 1.00 95.75 100 ALA A N 1
ATOM 719 C CA . ALA A 1 100 ? 7.491 16.473 -0.266 1.00 95.75 100 ALA A CA 1
ATOM 720 C C . ALA A 1 100 ? 7.394 14.988 0.138 1.00 95.75 100 ALA A C 1
ATOM 722 O O . ALA A 1 100 ? 6.576 14.632 0.983 1.00 95.75 100 ALA A O 1
ATOM 723 N N . ALA A 1 101 ? 8.260 14.125 -0.401 1.00 94.38 101 ALA A N 1
ATOM 724 C CA . ALA A 1 101 ? 8.316 12.716 -0.018 1.00 94.38 101 ALA A CA 1
ATOM 725 C C . ALA A 1 101 ? 8.789 12.505 1.432 1.00 94.38 101 ALA A C 1
ATOM 727 O O . ALA A 1 101 ? 8.312 11.580 2.089 1.00 94.38 101 ALA A O 1
ATOM 728 N N . TYR A 1 102 ? 9.697 13.341 1.950 1.00 96.25 102 TYR A N 1
ATOM 729 C CA . TYR A 1 102 ? 10.070 13.303 3.369 1.00 96.25 102 TYR A CA 1
ATOM 730 C C . TYR A 1 102 ? 8.923 13.746 4.271 1.00 96.25 102 TYR A C 1
ATOM 732 O O . TYR A 1 102 ? 8.650 13.087 5.270 1.00 96.25 102 TYR A O 1
ATOM 740 N N . GLU A 1 103 ? 8.217 14.817 3.903 1.00 95.88 103 GLU A N 1
ATOM 741 C CA . GLU A 1 103 ? 7.019 15.236 4.634 1.00 95.88 103 GLU A CA 1
ATOM 742 C C . GLU A 1 103 ? 5.958 14.130 4.653 1.00 95.88 103 GLU A C 1
ATOM 744 O O . GLU A 1 103 ? 5.378 13.858 5.703 1.00 95.88 103 GLU A O 1
ATOM 749 N N . LEU A 1 104 ? 5.754 13.448 3.520 1.00 93.94 104 LEU A N 1
ATOM 750 C CA . LEU A 1 104 ? 4.811 12.338 3.427 1.00 93.94 104 LEU A CA 1
ATOM 751 C C . LEU A 1 104 ? 5.206 11.188 4.355 1.00 93.94 104 LEU A C 1
ATOM 753 O O . LEU A 1 104 ? 4.341 10.641 5.025 1.00 93.94 104 LEU A O 1
ATOM 757 N N . GLN A 1 105 ? 6.490 10.825 4.418 1.00 93.62 105 GLN A N 1
ATOM 758 C CA . GLN A 1 105 ? 6.966 9.762 5.311 1.00 93.62 105 GLN A CA 1
ATOM 759 C C . GLN A 1 105 ? 6.730 10.099 6.785 1.00 93.62 105 GLN A C 1
ATOM 761 O O . GLN A 1 105 ? 6.280 9.236 7.536 1.00 93.62 105 GLN A O 1
ATOM 766 N N . THR A 1 106 ? 6.991 11.346 7.186 1.00 94.94 106 THR A N 1
ATOM 767 C CA . THR A 1 106 ? 6.726 11.815 8.553 1.00 94.94 106 THR A CA 1
ATOM 768 C C . THR A 1 106 ? 5.234 11.761 8.864 1.00 94.94 106 THR A C 1
ATOM 770 O O . THR A 1 106 ? 4.834 11.110 9.823 1.00 94.94 106 THR A O 1
ATOM 773 N N . ALA A 1 107 ? 4.395 12.355 8.009 1.00 93.50 107 ALA A N 1
ATOM 774 C CA . ALA A 1 107 ? 2.949 12.354 8.210 1.00 93.50 107 ALA A CA 1
ATOM 775 C C . ALA A 1 107 ? 2.361 10.935 8.208 1.00 93.50 107 ALA A C 1
ATOM 777 O O . ALA A 1 107 ? 1.468 10.632 8.991 1.00 93.50 107 ALA A O 1
ATOM 778 N N . PHE A 1 108 ? 2.888 10.043 7.368 1.00 92.44 108 PHE A N 1
ATOM 779 C CA . PHE A 1 108 ? 2.481 8.643 7.336 1.00 92.44 108 PHE A CA 1
ATOM 780 C C . PHE A 1 108 ? 2.812 7.923 8.648 1.00 92.44 108 PHE A C 1
ATOM 782 O O . PHE A 1 108 ? 2.012 7.117 9.110 1.00 92.44 108 PHE A O 1
ATOM 789 N N . ALA A 1 109 ? 3.974 8.193 9.249 1.00 92.12 109 ALA A N 1
ATOM 790 C CA . ALA A 1 109 ? 4.351 7.602 10.530 1.00 92.12 109 ALA A CA 1
ATOM 791 C C . ALA A 1 109 ? 3.480 8.120 11.687 1.00 92.12 109 ALA A C 1
ATOM 793 O O . ALA A 1 109 ? 3.122 7.338 12.567 1.00 92.12 109 ALA A O 1
ATOM 794 N N . ASP A 1 110 ? 3.122 9.405 11.658 1.00 91.06 110 ASP A N 1
ATOM 795 C CA . ASP A 1 110 ? 2.316 10.049 12.698 1.00 91.06 110 ASP A CA 1
ATOM 796 C C . ASP A 1 110 ? 0.828 9.668 12.611 1.00 91.06 110 ASP A C 1
ATOM 798 O O . ASP A 1 110 ? 0.188 9.408 13.629 1.00 91.06 110 ASP A O 1
ATOM 802 N N . GLU A 1 111 ? 0.267 9.632 11.399 1.00 90.88 111 GLU A N 1
ATOM 803 C CA . GLU A 1 111 ? -1.166 9.399 11.168 1.00 90.88 111 GLU A CA 1
ATOM 804 C C . GLU A 1 111 ? -1.502 7.921 10.903 1.00 90.88 111 GLU A C 1
ATOM 806 O O . GLU A 1 111 ? -2.662 7.533 11.023 1.00 90.88 111 GLU A O 1
ATOM 811 N N . LEU A 1 112 ? -0.500 7.101 10.559 1.00 90.06 112 LEU A N 1
ATOM 812 C CA . LEU A 1 112 ? -0.574 5.650 10.347 1.00 90.06 112 LEU A CA 1
ATOM 813 C C . LEU A 1 112 ? -1.832 5.194 9.572 1.00 90.06 112 LEU A C 1
ATOM 815 O O . LEU A 1 112 ? -2.611 4.386 10.083 1.00 90.06 112 LEU A O 1
ATOM 819 N N . PRO A 1 113 ? -2.039 5.663 8.322 1.00 89.06 113 PRO A N 1
ATOM 820 C CA . PRO A 1 113 ? -3.234 5.327 7.539 1.00 89.06 113 PRO A CA 1
ATOM 821 C C . PRO A 1 113 ? -3.375 3.815 7.304 1.00 89.06 113 PRO A C 1
ATOM 823 O O . PRO A 1 113 ? -4.481 3.292 7.187 1.00 89.06 113 PRO A O 1
ATOM 826 N N . PHE A 1 114 ? -2.245 3.108 7.234 1.00 91.00 114 PHE A N 1
ATOM 827 C CA . PHE A 1 114 ? -2.146 1.654 7.278 1.00 91.00 114 PHE A CA 1
ATOM 828 C C . PHE A 1 114 ? -0.736 1.236 7.711 1.00 91.00 114 PHE A C 1
ATOM 830 O O . PHE A 1 114 ? 0.216 2.013 7.642 1.00 91.00 114 PHE A O 1
ATOM 837 N N . ILE A 1 115 ? -0.580 -0.027 8.113 1.00 91.75 115 ILE A N 1
ATOM 838 C CA . ILE A 1 115 ? 0.710 -0.584 8.533 1.00 91.75 115 ILE A CA 1
ATOM 839 C C . ILE A 1 115 ? 1.371 -1.311 7.357 1.00 91.75 115 ILE A C 1
ATOM 841 O O . ILE A 1 115 ? 0.825 -2.269 6.807 1.00 91.75 115 ILE A O 1
ATOM 845 N N . VAL A 1 116 ? 2.578 -0.879 6.986 1.00 90.69 116 VAL A N 1
ATOM 846 C CA . VAL A 1 116 ? 3.393 -1.545 5.959 1.00 90.69 116 VAL A CA 1
ATOM 847 C C . VAL A 1 116 ? 4.120 -2.735 6.581 1.00 90.69 116 VAL A C 1
ATOM 849 O O . VAL A 1 116 ? 4.980 -2.558 7.436 1.00 90.69 116 VAL A O 1
ATOM 852 N N . LEU A 1 117 ? 3.799 -3.952 6.131 1.00 91.50 117 LEU A N 1
ATOM 853 C CA . LEU A 1 117 ? 4.415 -5.170 6.670 1.00 91.50 117 LEU A CA 1
ATOM 854 C C . LEU A 1 117 ? 5.789 -5.461 6.056 1.00 91.50 117 LEU A C 1
ATOM 856 O O . LEU A 1 117 ? 6.750 -5.708 6.777 1.00 91.50 117 LEU A O 1
ATOM 860 N N . TYR A 1 118 ? 5.882 -5.486 4.725 1.00 88.88 118 TYR A N 1
ATOM 861 C CA . TYR A 1 118 ? 7.128 -5.752 4.004 1.00 88.88 118 TYR A CA 1
ATOM 862 C C . TYR A 1 118 ? 6.979 -5.451 2.509 1.00 88.88 118 TYR A C 1
ATOM 864 O O . TYR A 1 118 ? 5.878 -5.478 1.956 1.00 88.88 118 TYR A O 1
ATOM 872 N N . PHE A 1 119 ? 8.110 -5.245 1.831 1.00 84.75 119 PHE A N 1
ATOM 873 C CA . PHE A 1 119 ? 8.179 -5.306 0.373 1.00 84.75 119 PHE A CA 1
ATOM 874 C C . PHE A 1 119 ? 8.395 -6.751 -0.070 1.00 84.75 119 PHE A C 1
ATOM 876 O O . PHE A 1 119 ? 9.322 -7.421 0.389 1.00 84.75 119 PHE A O 1
ATOM 883 N N . ARG A 1 120 ? 7.552 -7.245 -0.982 1.00 80.81 120 ARG A N 1
ATOM 884 C CA . ARG A 1 120 ? 7.753 -8.564 -1.590 1.00 80.81 120 ARG A CA 1
ATOM 885 C C . ARG A 1 120 ? 8.974 -8.526 -2.500 1.00 80.81 120 ARG A C 1
ATOM 887 O O . ARG A 1 120 ? 9.013 -7.768 -3.466 1.00 80.81 120 ARG A O 1
ATOM 894 N N . LEU A 1 121 ? 9.953 -9.371 -2.197 1.00 71.69 121 LEU A N 1
ATOM 895 C CA . LEU A 1 121 ? 11.025 -9.684 -3.129 1.00 71.69 121 LEU A CA 1
ATOM 896 C C . LEU A 1 121 ? 10.498 -10.721 -4.119 1.00 71.69 121 LEU A C 1
ATOM 898 O O . LEU A 1 121 ? 10.003 -11.773 -3.718 1.00 71.69 121 LEU A O 1
ATOM 902 N N . ASN A 1 122 ? 10.599 -10.418 -5.410 1.00 71.12 122 ASN A N 1
ATOM 903 C CA . ASN A 1 122 ? 10.238 -11.358 -6.462 1.00 71.12 122 ASN A CA 1
ATOM 904 C C . ASN A 1 122 ? 11.477 -12.155 -6.868 1.00 71.12 122 ASN A C 1
ATOM 906 O O . ASN A 1 122 ? 12.559 -11.596 -7.048 1.00 71.12 122 ASN A O 1
ATOM 910 N N . SER A 1 123 ? 11.315 -13.464 -7.033 1.00 76.81 123 SER A N 1
ATOM 911 C CA . SER A 1 123 ? 12.320 -14.323 -7.653 1.00 76.81 123 SER A CA 1
ATOM 912 C C . SER A 1 123 ? 11.826 -14.737 -9.028 1.00 76.81 123 SER A C 1
ATOM 914 O O . SER A 1 123 ? 10.692 -15.187 -9.173 1.00 76.81 123 SER A O 1
ATOM 916 N N . VAL A 1 124 ? 12.680 -14.590 -10.037 1.00 80.06 124 VAL A N 1
ATOM 917 C CA . VAL A 1 124 ? 12.383 -15.030 -11.400 1.00 80.06 124 VAL A CA 1
ATOM 918 C C . VAL A 1 124 ? 13.217 -16.266 -11.679 1.00 80.06 124 VAL A C 1
ATOM 920 O O . VAL A 1 124 ? 14.442 -16.219 -11.593 1.00 80.06 124 VAL A O 1
ATOM 923 N N . VAL A 1 125 ? 12.551 -17.369 -12.011 1.00 86.06 125 VAL A N 1
ATOM 924 C CA . VAL A 1 125 ? 13.215 -18.608 -12.420 1.00 86.06 125 VAL A CA 1
ATOM 925 C C . VAL A 1 125 ? 13.170 -18.694 -13.937 1.00 86.06 125 VAL A C 1
ATOM 927 O O . VAL A 1 125 ? 12.100 -18.646 -14.540 1.00 86.06 125 VAL A O 1
ATOM 930 N N . TYR A 1 126 ? 14.336 -18.830 -14.555 1.00 86.19 126 TYR A N 1
ATOM 931 C CA . TYR A 1 126 ? 14.479 -19.003 -15.995 1.00 86.19 126 TYR A CA 1
ATOM 932 C C . TYR A 1 126 ? 15.532 -20.072 -16.295 1.00 86.19 126 TYR A C 1
ATOM 934 O O . TYR A 1 126 ? 16.325 -20.460 -15.436 1.00 86.19 126 TYR A O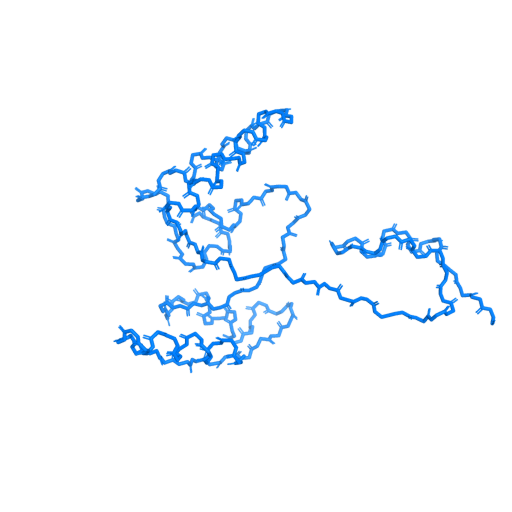 1
ATOM 942 N N . SER A 1 127 ? 15.520 -20.590 -17.522 1.00 89.56 127 SER A N 1
ATOM 943 C CA . SER A 1 127 ? 16.489 -21.600 -17.948 1.00 89.56 127 SER A CA 1
ATOM 944 C C . SER A 1 127 ? 17.911 -21.041 -17.922 1.00 89.56 127 SER A C 1
ATOM 946 O O . SER A 1 127 ? 18.156 -19.998 -18.515 1.00 89.56 127 SER A O 1
ATOM 948 N N . ALA A 1 128 ? 18.877 -21.782 -17.371 1.00 89.06 128 ALA A N 1
ATOM 949 C CA . ALA A 1 128 ? 20.297 -21.406 -17.425 1.00 89.06 128 ALA A CA 1
ATOM 950 C C . ALA A 1 128 ? 20.848 -21.260 -18.862 1.00 89.06 128 ALA A C 1
ATOM 952 O O . ALA A 1 128 ? 21.922 -20.699 -19.067 1.00 89.06 128 ALA A O 1
ATOM 953 N N . LYS A 1 129 ? 20.117 -21.763 -19.866 1.00 94.12 129 LYS A N 1
ATOM 954 C CA . LYS A 1 129 ? 20.448 -21.592 -21.284 1.00 94.12 129 LYS A CA 1
ATOM 955 C C . LYS A 1 129 ? 20.009 -20.242 -21.860 1.00 94.12 129 LYS A C 1
ATOM 957 O O . LYS A 1 129 ? 20.395 -19.922 -22.978 1.00 94.12 129 LYS A O 1
ATOM 962 N N . LEU A 1 130 ? 19.182 -19.478 -21.154 1.00 91.69 130 LEU A N 1
ATOM 963 C CA . LEU A 1 130 ? 18.703 -18.176 -21.605 1.00 91.69 130 LEU A CA 1
ATOM 964 C C . LEU A 1 130 ? 19.733 -17.099 -21.223 1.00 91.69 130 LEU A C 1
ATOM 966 O O . LEU A 1 130 ? 20.057 -16.943 -20.048 1.00 91.69 130 LEU A O 1
ATOM 970 N N . GLN A 1 131 ? 20.267 -16.392 -22.219 1.00 91.62 131 GLN A N 1
ATOM 971 C CA . GLN A 1 131 ? 21.321 -15.378 -22.077 1.00 91.62 131 GLN A CA 1
ATOM 972 C C . GLN A 1 131 ? 20.801 -13.959 -22.355 1.00 91.62 131 GLN A C 1
ATOM 974 O O . GLN A 1 131 ? 19.681 -13.786 -22.837 1.00 91.62 131 GLN A O 1
ATOM 979 N N . GLU A 1 132 ? 21.626 -12.946 -22.049 1.00 89.19 132 GLU A N 1
ATOM 980 C CA . GLU A 1 132 ? 21.350 -11.508 -22.267 1.00 89.19 132 GLU A CA 1
ATOM 981 C C . GLU A 1 132 ? 20.082 -10.981 -21.575 1.00 89.19 132 GLU A C 1
ATOM 983 O O . GLU A 1 132 ? 19.438 -10.024 -22.012 1.00 89.19 132 GLU A O 1
ATOM 988 N N . ILE A 1 133 ? 19.723 -11.600 -20.450 1.00 83.25 133 ILE A N 1
ATOM 989 C CA . ILE A 1 133 ? 18.523 -11.246 -19.691 1.00 83.25 133 ILE A CA 1
ATOM 990 C C . ILE A 1 133 ? 18.623 -9.847 -19.061 1.00 83.25 133 ILE A C 1
ATOM 992 O O . ILE A 1 133 ? 17.625 -9.124 -18.985 1.00 83.25 133 ILE A O 1
ATOM 996 N N . GLY A 1 134 ? 19.831 -9.438 -18.658 1.00 77.06 134 GLY A N 1
ATOM 997 C CA . GLY A 1 134 ? 20.075 -8.193 -17.928 1.00 77.06 134 GLY A CA 1
ATOM 998 C C . GLY A 1 134 ? 19.439 -8.191 -16.532 1.00 77.06 134 GLY A C 1
ATOM 999 O O . GLY A 1 134 ? 19.183 -9.240 -15.942 1.00 77.06 134 GLY A O 1
ATOM 1000 N N . THR A 1 135 ? 19.182 -7.001 -15.985 1.00 76.19 135 THR A N 1
ATOM 1001 C CA . THR A 1 135 ? 18.497 -6.851 -14.693 1.00 76.19 135 THR A CA 1
ATOM 1002 C C . THR A 1 135 ? 16.991 -7.052 -14.857 1.00 76.19 135 THR A C 1
ATOM 1004 O O . THR A 1 135 ? 16.314 -6.235 -15.482 1.00 76.19 135 THR A O 1
ATOM 1007 N N . MET A 1 136 ? 16.454 -8.112 -14.252 1.00 74.88 136 MET A N 1
ATOM 1008 C CA . MET A 1 136 ? 15.013 -8.357 -14.153 1.00 74.88 136 MET A CA 1
ATOM 1009 C C . MET A 1 136 ? 14.411 -7.553 -12.993 1.00 74.88 136 MET A C 1
ATOM 1011 O O . MET A 1 136 ? 14.840 -7.691 -11.849 1.00 74.88 136 MET A O 1
ATOM 1015 N N . ARG A 1 137 ? 13.404 -6.719 -13.275 1.00 71.31 137 ARG A N 1
ATOM 1016 C CA . ARG A 1 137 ? 12.646 -5.963 -12.264 1.00 71.31 137 ARG A CA 1
ATOM 1017 C C . ARG A 1 137 ? 11.182 -5.871 -12.676 1.00 71.31 137 ARG A C 1
ATOM 1019 O O . ARG A 1 137 ? 10.902 -5.431 -13.783 1.00 71.31 137 ARG A O 1
ATOM 1026 N N . GLU A 1 138 ? 10.262 -6.214 -11.781 1.00 70.50 138 GLU A N 1
ATOM 1027 C CA . GLU A 1 138 ? 8.823 -5.983 -11.978 1.00 70.50 138 GLU A CA 1
ATOM 1028 C C . GLU A 1 138 ? 8.479 -4.481 -11.899 1.00 70.50 138 GLU A C 1
ATOM 1030 O O . GLU A 1 138 ? 9.086 -3.769 -11.090 1.00 70.50 138 GLU A O 1
ATOM 1035 N N . PRO A 1 139 ? 7.543 -3.961 -12.719 1.00 68.88 139 PRO A N 1
ATOM 1036 C CA . PRO A 1 139 ? 6.720 -4.663 -13.720 1.00 68.88 139 PRO A CA 1
ATOM 1037 C C . PRO A 1 139 ? 7.416 -4.876 -15.084 1.00 68.88 139 PRO A C 1
ATOM 1039 O O . PRO A 1 139 ? 6.820 -5.343 -16.050 1.00 68.88 139 PRO A O 1
ATOM 1042 N N . ALA A 1 140 ? 8.682 -4.480 -15.211 1.00 75.38 140 ALA A N 1
ATOM 1043 C CA . ALA A 1 140 ? 9.421 -4.399 -16.468 1.00 75.38 140 ALA A CA 1
ATOM 1044 C C . ALA A 1 140 ? 10.257 -5.659 -16.781 1.00 75.38 140 ALA A C 1
ATOM 1046 O O . ALA A 1 140 ? 11.310 -5.551 -17.417 1.00 75.38 140 ALA A O 1
ATOM 1047 N N . LEU A 1 141 ? 9.801 -6.850 -16.366 1.00 81.69 141 LEU A N 1
ATOM 1048 C CA . LEU A 1 141 ? 10.539 -8.114 -16.526 1.00 81.69 141 LEU A CA 1
ATOM 1049 C C . LEU A 1 141 ? 11.007 -8.364 -17.962 1.00 81.69 141 LEU A C 1
ATOM 1051 O O . LEU A 1 141 ? 12.127 -8.815 -18.183 1.00 81.69 141 LEU A O 1
ATOM 1055 N N . LEU A 1 142 ? 10.153 -8.047 -18.936 1.00 85.94 142 LEU A N 1
ATOM 1056 C CA . LEU A 1 142 ? 10.383 -8.329 -20.353 1.00 85.94 142 LEU A CA 1
ATOM 1057 C C . LEU A 1 142 ? 10.925 -7.126 -21.134 1.00 85.94 142 LEU A C 1
ATOM 1059 O O . LEU A 1 142 ? 10.968 -7.165 -22.363 1.00 85.94 142 LEU A O 1
ATOM 1063 N N . ARG A 1 143 ? 11.356 -6.050 -20.458 1.00 84.12 143 ARG A N 1
ATOM 1064 C CA . ARG A 1 143 ? 11.787 -4.795 -21.105 1.00 84.12 143 ARG A CA 1
ATOM 1065 C C . ARG A 1 143 ? 12.831 -5.005 -22.206 1.00 84.12 143 ARG A C 1
ATOM 1067 O O . ARG A 1 143 ? 12.819 -4.284 -23.200 1.00 84.12 143 ARG A O 1
ATOM 1074 N N . ASN A 1 144 ? 13.701 -6.000 -22.037 1.00 86.94 144 ASN A N 1
ATOM 1075 C CA . ASN A 1 144 ? 14.779 -6.320 -22.971 1.00 86.94 144 ASN A CA 1
ATOM 1076 C C . ASN A 1 144 ? 14.628 -7.703 -23.625 1.00 86.94 144 ASN A C 1
ATOM 1078 O O . ASN A 1 144 ? 15.613 -8.220 -24.142 1.00 86.94 144 ASN A O 1
ATOM 1082 N N . ILE A 1 145 ? 13.420 -8.287 -23.656 1.00 90.62 145 ILE A N 1
ATOM 1083 C CA . ILE A 1 145 ? 13.192 -9.654 -24.170 1.00 90.62 145 ILE A CA 1
ATOM 1084 C C . ILE A 1 145 ? 13.713 -9.861 -25.598 1.00 90.62 145 ILE A C 1
ATOM 1086 O O . ILE A 1 145 ? 14.180 -10.938 -25.944 1.00 90.62 145 ILE A O 1
ATOM 1090 N N . LYS A 1 146 ? 13.704 -8.805 -26.418 1.00 91.12 146 LYS A N 1
ATOM 1091 C CA . LYS A 1 146 ? 14.238 -8.815 -27.788 1.00 91.12 146 LYS A CA 1
ATOM 1092 C C . LYS A 1 146 ? 15.729 -9.172 -27.882 1.00 91.12 146 LYS A C 1
ATOM 1094 O O . LYS A 1 146 ? 16.182 -9.551 -28.954 1.00 91.12 146 LYS A O 1
ATOM 1099 N N . ASN A 1 147 ? 16.482 -9.007 -26.795 1.00 91.56 147 ASN A N 1
ATOM 1100 C CA . ASN A 1 147 ? 17.905 -9.329 -26.738 1.00 91.56 147 ASN A CA 1
ATOM 1101 C C . ASN A 1 147 ? 18.146 -10.770 -26.267 1.00 91.56 147 ASN A C 1
ATOM 1103 O O . ASN A 1 147 ? 19.267 -11.257 -26.369 1.00 91.56 147 ASN A O 1
ATOM 1107 N N . TRP A 1 148 ? 17.124 -11.442 -25.729 1.00 93.06 148 TRP A N 1
ATOM 1108 C CA . TRP A 1 148 ? 17.280 -12.751 -25.109 1.00 93.06 148 TRP A CA 1
ATOM 1109 C C . TRP A 1 148 ? 17.439 -13.833 -26.175 1.00 93.06 148 TRP A C 1
ATOM 1111 O O . TRP A 1 148 ? 16.721 -13.853 -27.176 1.00 93.06 148 TRP A O 1
ATOM 1121 N N . TYR A 1 149 ? 18.343 -14.778 -25.936 1.00 94.06 149 TYR A N 1
ATOM 1122 C CA . TYR A 1 149 ? 18.521 -15.941 -26.803 1.00 94.06 149 TYR A CA 1
ATOM 1123 C C . TYR A 1 149 ? 18.909 -17.182 -26.002 1.00 94.06 149 TYR A C 1
ATOM 1125 O O . TYR A 1 149 ? 19.437 -17.092 -24.894 1.00 94.06 149 TYR A O 1
ATOM 1133 N N . PHE A 1 150 ? 18.644 -18.355 -26.577 1.00 95.44 150 PHE A N 1
ATOM 1134 C CA . PHE A 1 150 ? 19.062 -19.631 -26.007 1.00 95.44 150 PHE A CA 1
ATOM 1135 C C . PHE A 1 150 ? 20.426 -20.051 -26.549 1.00 95.44 150 PHE A C 1
ATOM 1137 O O . PHE A 1 150 ? 20.639 -20.066 -27.763 1.00 95.44 150 PHE A O 1
ATOM 1144 N N . ILE A 1 151 ? 21.321 -20.467 -25.658 1.00 92.06 151 ILE A N 1
ATOM 1145 C CA . ILE A 1 151 ? 22.494 -21.257 -26.041 1.00 92.06 151 ILE A CA 1
ATOM 1146 C C . ILE A 1 151 ? 22.084 -22.719 -26.255 1.00 92.06 151 ILE A C 1
ATOM 1148 O O . ILE A 1 151 ? 21.154 -23.214 -25.611 1.00 92.06 151 ILE A O 1
ATOM 1152 N N . LYS A 1 152 ? 22.754 -23.390 -27.197 1.00 80.19 152 LYS A N 1
ATOM 1153 C CA . LYS A 1 152 ? 22.510 -24.807 -27.505 1.00 80.19 152 LYS A CA 1
ATOM 1154 C C . LYS A 1 152 ? 22.887 -25.697 -26.321 1.00 80.19 152 LYS A C 1
ATOM 1156 O O . LYS A 1 152 ? 23.999 -25.514 -25.790 1.00 80.19 152 LYS A O 1
#

Secondary structure (DSSP, 8-state):
-HHHHHHHHHHHHTT-----------TT-TTSHHHHHHHHT--S---------SSS--HHHHSTT-TT-TT---TTT-HHHHHHHHHHHH--SHHHHHHHHHHHHHHHHHH-SS----PPPP-----TTEE------TT-TTTTGGG-EE--